Protein AF-A0A925LZ67-F1 (afdb_monomer)

Structure (mmCIF, N/CA/C/O backbone):
data_AF-A0A925LZ67-F1
#
_entry.id   AF-A0A925LZ67-F1
#
loop_
_atom_site.group_PDB
_atom_site.id
_atom_site.type_symbol
_atom_site.label_atom_id
_atom_site.label_alt_id
_atom_site.label_comp_id
_atom_site.label_asym_id
_atom_site.label_entity_id
_atom_site.label_seq_id
_atom_site.pdbx_PDB_ins_code
_atom_site.Cartn_x
_atom_site.Cartn_y
_atom_site.Cartn_z
_atom_site.occupancy
_atom_site.B_iso_or_equiv
_atom_site.auth_seq_id
_atom_site.auth_comp_id
_atom_site.auth_asym_id
_atom_site.auth_atom_id
_atom_site.pdbx_PDB_model_num
ATOM 1 N N . ALA A 1 1 ? 20.397 -15.539 -23.174 1.00 65.56 1 ALA A N 1
ATOM 2 C CA . ALA A 1 1 ? 19.705 -14.298 -22.761 1.00 65.56 1 ALA A CA 1
ATOM 3 C C . ALA A 1 1 ? 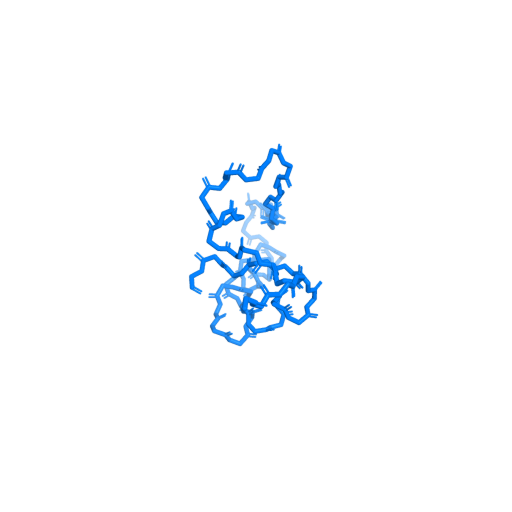18.259 -14.626 -22.385 1.00 65.56 1 ALA A C 1
ATOM 5 O O . ALA A 1 1 ? 17.553 -15.179 -23.220 1.00 65.56 1 ALA A O 1
ATOM 6 N N . GLN A 1 2 ? 17.825 -14.348 -21.150 1.00 66.69 2 GLN A N 1
ATOM 7 C CA . GLN A 1 2 ? 16.419 -14.500 -20.744 1.00 66.69 2 GLN A CA 1
ATOM 8 C C . GLN A 1 2 ? 15.609 -13.315 -21.289 1.00 66.69 2 GLN A C 1
ATOM 10 O O . GLN A 1 2 ? 15.854 -12.174 -20.912 1.00 66.69 2 GLN A O 1
ATOM 15 N N . ARG A 1 3 ? 14.675 -13.581 -22.205 1.00 79.06 3 ARG A N 1
ATOM 16 C CA . ARG A 1 3 ? 13.766 -12.575 -22.778 1.00 79.06 3 ARG A CA 1
ATOM 17 C C . ARG A 1 3 ? 12.469 -12.508 -21.951 1.00 79.06 3 ARG A C 1
ATOM 19 O O . ARG A 1 3 ? 12.135 -13.473 -21.268 1.00 79.06 3 ARG A O 1
ATOM 26 N N . ASN A 1 4 ? 11.747 -11.386 -22.020 1.00 82.19 4 ASN A N 1
ATOM 27 C CA . ASN A 1 4 ? 10.414 -11.183 -21.417 1.00 82.19 4 ASN A CA 1
ATOM 28 C C . ASN A 1 4 ? 10.344 -11.291 -19.879 1.00 82.19 4 ASN A C 1
ATOM 30 O O . ASN A 1 4 ? 9.344 -11.748 -19.326 1.00 82.19 4 ASN A O 1
ATOM 34 N N . LYS A 1 5 ? 11.398 -10.880 -19.168 1.00 83.88 5 LYS A N 1
ATOM 35 C CA . LYS A 1 5 ? 11.369 -10.732 -17.706 1.00 83.88 5 LYS A CA 1
ATOM 36 C C . LYS A 1 5 ? 11.114 -9.274 -17.336 1.00 83.88 5 LYS A C 1
ATOM 38 O O . LYS A 1 5 ? 11.717 -8.373 -17.911 1.00 83.88 5 LYS A O 1
ATOM 43 N N . ILE A 1 6 ? 10.225 -9.060 -16.371 1.00 83.50 6 ILE A N 1
ATOM 44 C CA . ILE A 1 6 ? 9.967 -7.743 -15.785 1.00 83.50 6 ILE A CA 1
ATOM 45 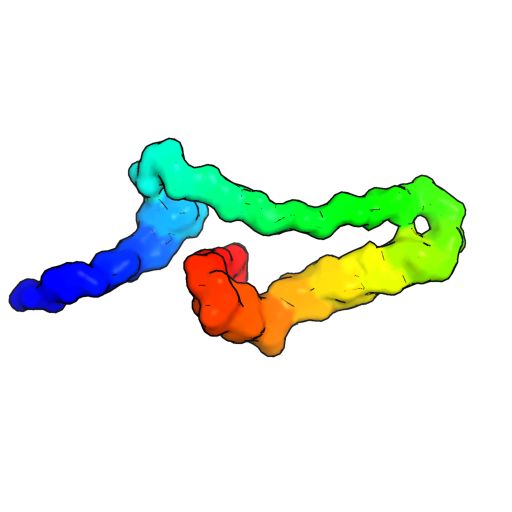C C . ILE A 1 6 ? 11.221 -7.298 -15.020 1.00 83.50 6 ILE A C 1
ATOM 47 O O . ILE A 1 6 ? 11.724 -8.045 -14.182 1.00 83.50 6 ILE A O 1
ATOM 51 N N . ASN A 1 7 ? 11.716 -6.086 -15.290 1.00 89.12 7 ASN A N 1
ATOM 52 C CA . ASN A 1 7 ? 12.811 -5.481 -14.529 1.00 89.12 7 ASN A CA 1
ATOM 53 C C . ASN A 1 7 ? 12.249 -4.752 -13.302 1.00 89.12 7 ASN A C 1
ATOM 55 O O . ASN A 1 7 ? 12.005 -3.548 -13.344 1.00 89.12 7 ASN A O 1
ATOM 59 N N . THR A 1 8 ? 12.026 -5.489 -12.214 1.00 88.38 8 THR A N 1
ATOM 60 C CA . THR A 1 8 ? 11.442 -4.960 -10.970 1.00 88.38 8 THR A CA 1
ATOM 61 C C . THR A 1 8 ? 12.241 -3.799 -10.384 1.00 88.38 8 THR A C 1
ATOM 63 O O . THR A 1 8 ? 11.642 -2.839 -9.907 1.00 88.38 8 THR A O 1
ATOM 66 N N . SER A 1 9 ? 13.573 -3.829 -10.480 1.00 89.25 9 SER A N 1
ATOM 67 C CA . SER A 1 9 ? 14.437 -2.752 -9.986 1.00 89.25 9 SER A CA 1
ATOM 68 C C . SER A 1 9 ? 14.200 -1.433 -10.725 1.00 89.25 9 SER A C 1
ATOM 70 O O . SER A 1 9 ? 14.166 -0.385 -10.092 1.00 89.25 9 SER A O 1
ATOM 72 N N . ALA A 1 10 ? 13.951 -1.475 -12.039 1.00 89.38 10 ALA A N 1
ATOM 73 C CA . ALA A 1 10 ? 13.608 -0.284 -12.820 1.00 89.38 10 ALA A CA 1
ATOM 74 C C . ALA A 1 10 ? 12.218 0.288 -12.481 1.00 89.38 10 ALA A C 1
ATOM 76 O O . ALA A 1 10 ? 11.987 1.482 -12.663 1.00 89.38 10 ALA A O 1
ATOM 77 N N . PHE A 1 11 ? 11.286 -0.535 -11.982 1.00 88.94 11 PHE A N 1
ATOM 78 C CA . PHE A 1 11 ? 10.015 -0.038 -11.440 1.00 88.94 11 PHE A CA 1
ATOM 79 C C . PHE A 1 11 ? 10.220 0.626 -10.076 1.00 88.94 11 PHE A C 1
ATOM 81 O O . PHE A 1 11 ? 9.675 1.699 -9.841 1.00 88.94 11 PHE A O 1
ATOM 88 N N . GLN A 1 12 ? 11.034 0.022 -9.203 1.00 86.88 12 GLN A N 1
ATOM 89 C CA . GLN A 1 12 ? 11.339 0.562 -7.871 1.00 86.88 12 GLN A CA 1
ATOM 90 C C . GLN A 1 12 ? 12.104 1.887 -7.939 1.00 86.88 12 GLN A C 1
ATOM 92 O O . GLN A 1 12 ? 11.842 2.781 -7.142 1.00 86.88 12 GLN A O 1
ATOM 97 N N . SER A 1 13 ? 13.020 2.032 -8.900 1.00 87.94 13 SER A N 1
ATOM 98 C CA . SER A 1 13 ? 13.776 3.271 -9.103 1.00 87.94 13 SER A CA 1
ATOM 99 C C . SER A 1 13 ? 13.012 4.346 -9.881 1.00 87.94 13 SER A C 1
ATOM 101 O O . SER A 1 13 ? 13.511 5.460 -10.009 1.00 87.94 13 SER A O 1
ATOM 103 N N . GLY A 1 14 ? 11.8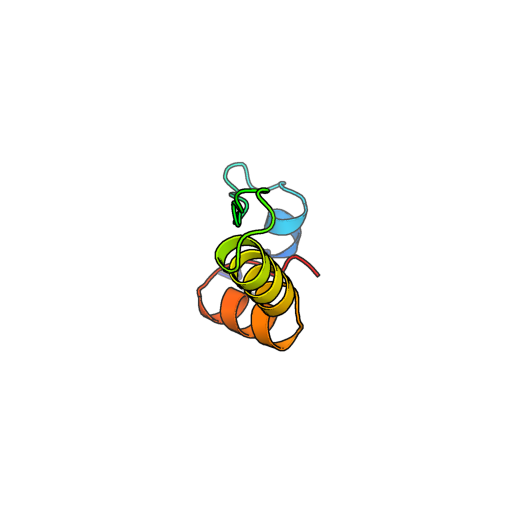37 4.027 -10.438 1.00 85.56 14 GLY A N 1
ATOM 104 C CA . GLY A 1 14 ? 11.098 4.935 -11.321 1.00 85.56 14 GLY A CA 1
ATOM 105 C C . GLY A 1 14 ? 11.743 5.140 -12.699 1.00 85.56 14 GLY A C 1
ATOM 106 O O . GLY A 1 14 ? 11.395 6.084 -13.397 1.00 85.56 14 GLY A O 1
ATOM 107 N N . GLN A 1 15 ? 12.668 4.265 -13.111 1.00 90.44 15 GLN A N 1
ATOM 108 C CA . GLN A 1 15 ? 13.303 4.313 -14.435 1.00 90.44 15 GLN A CA 1
ATOM 109 C C . GLN A 1 15 ? 12.312 3.987 -15.564 1.00 90.44 15 GLN A C 1
ATOM 111 O O . GLN A 1 15 ? 12.486 4.439 -16.696 1.00 90.44 15 GLN A O 1
ATOM 116 N N . TYR A 1 16 ? 11.274 3.193 -15.278 1.00 89.12 16 TYR A N 1
ATOM 117 C CA . TYR A 1 16 ? 10.146 3.071 -16.197 1.00 89.12 16 TYR A CA 1
ATOM 118 C C . TYR A 1 16 ? 9.351 4.383 -16.220 1.00 89.12 16 TYR A C 1
ATOM 120 O O . TYR A 1 16 ? 8.971 4.876 -15.162 1.00 89.12 16 TYR A O 1
ATOM 128 N N . PRO A 1 17 ? 9.013 4.915 -17.408 1.00 87.50 17 PRO A N 1
ATOM 129 C CA . PRO A 1 17 ? 8.365 6.222 -17.533 1.00 87.50 17 PRO A CA 1
ATOM 130 C C . PRO A 1 17 ? 6.943 6.268 -16.953 1.00 87.50 17 PRO A C 1
ATOM 132 O O . PRO A 1 17 ? 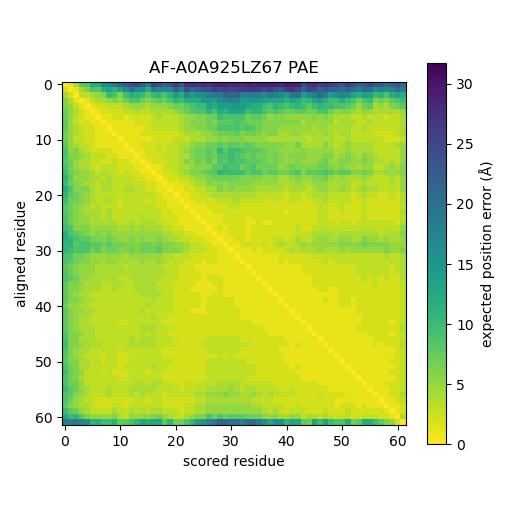6.395 7.347 -16.753 1.00 87.50 17 PRO A O 1
ATOM 135 N N . LEU A 1 18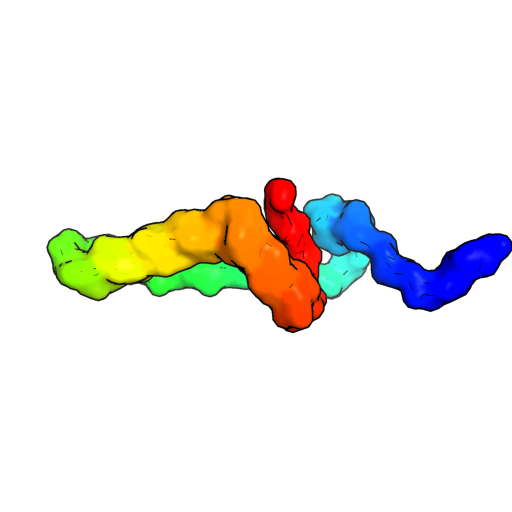 ? 6.330 5.107 -16.704 1.00 89.62 18 LEU A N 1
ATOM 136 C CA . LEU A 1 18 ? 4.979 4.978 -16.166 1.00 89.62 18 LEU A CA 1
ATOM 137 C C . LEU A 1 18 ? 4.981 3.998 -14.991 1.00 89.62 18 LEU A C 1
ATOM 139 O O . LEU A 1 18 ? 4.831 2.788 -15.164 1.00 89.62 18 LEU A O 1
ATOM 143 N N . THR A 1 19 ? 5.133 4.534 -13.785 1.00 88.88 19 THR A N 1
ATOM 144 C CA . THR A 1 19 ? 4.948 3.814 -12.521 1.00 88.88 19 THR A CA 1
ATOM 145 C C . THR A 1 19 ? 3.821 4.466 -11.721 1.00 88.88 19 THR A C 1
ATOM 147 O O . THR A 1 19 ? 3.483 5.632 -11.926 1.00 88.88 19 THR A O 1
ATOM 150 N N . ARG A 1 20 ? 3.179 3.705 -10.827 1.00 88.62 20 ARG A N 1
ATOM 151 C CA . ARG A 1 20 ? 2.135 4.238 -9.944 1.00 88.62 20 ARG A CA 1
ATOM 152 C C . ARG A 1 20 ? 2.270 3.653 -8.550 1.00 88.62 20 ARG A C 1
ATOM 154 O O . ARG A 1 20 ? 2.298 2.435 -8.389 1.00 88.62 20 ARG A O 1
ATOM 161 N N . ASN A 1 21 ? 2.272 4.532 -7.557 1.00 88.88 21 ASN A N 1
ATOM 162 C CA . ASN A 1 21 ? 2.240 4.141 -6.156 1.00 88.88 21 ASN A CA 1
ATOM 163 C C . ASN A 1 21 ? 0.822 3.728 -5.745 1.00 88.88 21 ASN A C 1
ATOM 165 O O . ASN A 1 21 ? -0.171 4.305 -6.196 1.00 88.88 21 ASN A O 1
ATOM 169 N N . LEU A 1 22 ? 0.736 2.723 -4.876 1.00 90.12 22 LEU A N 1
ATOM 170 C CA . LEU A 1 22 ? -0.497 2.364 -4.189 1.00 90.12 22 LEU A CA 1
ATOM 171 C C . LEU A 1 22 ? -0.582 3.175 -2.895 1.00 90.12 22 LEU A C 1
ATOM 173 O O . LEU A 1 22 ? 0.362 3.175 -2.107 1.00 90.12 22 LEU A O 1
ATOM 177 N N . PHE A 1 23 ? -1.706 3.852 -2.680 1.00 93.0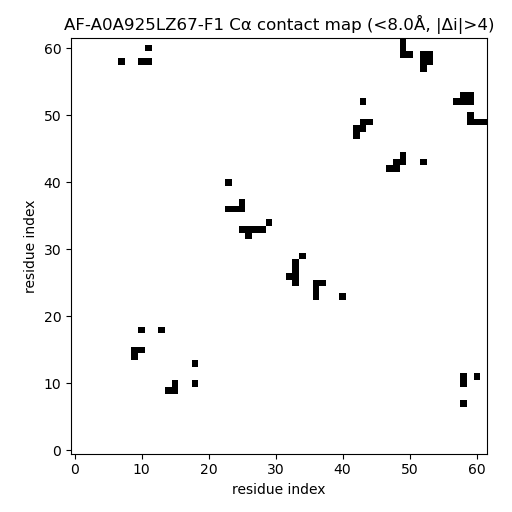0 23 PHE A N 1
ATOM 178 C CA . PHE A 1 23 ? -1.930 4.678 -1.499 1.00 93.00 23 PHE A CA 1
ATOM 179 C C . PHE A 1 23 ? -3.101 4.139 -0.686 1.00 93.00 23 PHE A C 1
ATOM 181 O O . PHE A 1 23 ? -4.116 3.725 -1.245 1.00 93.00 23 PHE A O 1
ATOM 188 N N . VAL A 1 24 ? -2.965 4.203 0.636 1.00 93.38 24 VAL A N 1
ATOM 189 C CA . VAL A 1 24 ? -4.075 4.060 1.580 1.00 93.38 24 VAL A CA 1
ATOM 190 C C . VAL A 1 24 ? -4.321 5.441 2.173 1.00 93.38 24 VAL A C 1
ATOM 192 O O . VAL A 1 24 ? -3.402 6.050 2.716 1.00 93.38 24 VAL A O 1
ATOM 195 N N . ILE A 1 25 ? -5.541 5.952 2.029 1.00 96.19 25 ILE A N 1
ATOM 196 C CA . ILE A 1 25 ? -5.933 7.264 2.550 1.00 96.19 25 ILE A CA 1
ATOM 197 C C . ILE A 1 25 ? -6.811 7.028 3.774 1.00 96.19 25 ILE A C 1
ATOM 199 O O . ILE A 1 25 ? -7.856 6.389 3.672 1.00 96.19 25 ILE A O 1
ATOM 203 N N . VAL A 1 26 ? -6.380 7.542 4.925 1.00 96.69 26 VAL A N 1
ATOM 204 C CA . VAL A 1 26 ? -7.078 7.389 6.206 1.00 96.69 26 VAL A CA 1
ATOM 205 C C . VAL A 1 26 ? -7.483 8.766 6.721 1.00 96.69 26 VAL A C 1
ATOM 207 O O . VAL A 1 26 ? -6.673 9.692 6.750 1.00 96.69 26 VAL A O 1
ATOM 210 N N . LYS A 1 27 ? -8.746 8.909 7.133 1.00 97.00 27 LYS A N 1
ATOM 211 C CA . LYS A 1 27 ? -9.233 10.122 7.796 1.00 97.00 27 LYS A CA 1
ATOM 212 C C . LYS A 1 27 ? -8.727 10.147 9.241 1.00 97.00 27 LYS A C 1
ATOM 214 O O . LYS A 1 27 ? -8.981 9.211 9.987 1.00 97.00 27 LYS A O 1
ATOM 219 N N . GLN A 1 28 ? -8.058 11.230 9.634 1.00 96.88 28 GLN A N 1
ATOM 220 C CA . GLN A 1 28 ? -7.548 11.417 10.994 1.00 96.88 28 GLN A CA 1
ATOM 221 C C . GLN A 1 28 ? -8.586 12.130 11.866 1.00 96.88 28 GLN A C 1
ATOM 223 O O . GLN A 1 28 ? -8.678 13.356 11.864 1.00 96.88 28 GLN A O 1
ATOM 228 N N . ASN A 1 29 ? -9.420 11.367 12.565 1.00 97.44 29 ASN A N 1
ATOM 229 C CA . ASN A 1 29 ? -10.487 11.895 13.421 1.00 97.44 29 ASN A CA 1
ATOM 230 C C . ASN A 1 29 ? -10.664 11.131 14.745 1.00 97.44 29 ASN A C 1
ATOM 232 O O . ASN A 1 29 ? -11.653 11.354 15.437 1.00 97.44 29 ASN A O 1
ATOM 236 N N . GLY A 1 30 ? -9.749 10.220 15.082 1.00 96.56 30 GLY A N 1
ATOM 237 C CA . GLY A 1 30 ? -9.793 9.393 16.290 1.00 96.56 30 GLY A CA 1
ATOM 238 C C . GLY A 1 30 ? -10.916 8.353 16.317 1.00 96.56 30 GLY A C 1
ATOM 239 O O . GLY A 1 30 ? -11.115 7.714 17.346 1.00 96.56 30 GLY A O 1
ATOM 240 N N . ALA A 1 31 ? -11.666 8.188 15.225 1.00 97.56 31 ALA A N 1
ATOM 241 C CA . ALA A 1 31 ? -12.761 7.230 15.159 1.00 97.56 31 ALA A CA 1
ATOM 242 C C . ALA A 1 31 ? -12.249 5.803 14.897 1.00 97.56 31 ALA A C 1
ATOM 244 O O . ALA A 1 31 ? -11.102 5.599 14.488 1.00 97.56 31 ALA A O 1
ATOM 245 N N . ALA A 1 32 ? -13.107 4.803 15.101 1.00 97.75 32 ALA A N 1
ATOM 246 C CA . ALA A 1 32 ? -12.747 3.396 14.907 1.00 97.75 32 ALA A CA 1
ATOM 247 C C . ALA A 1 32 ? -12.254 3.110 13.473 1.00 97.75 32 ALA A C 1
ATOM 249 O O . ALA A 1 32 ? -11.364 2.286 13.260 1.00 97.75 32 ALA A O 1
ATOM 250 N N . GLU A 1 33 ? -12.780 3.837 12.488 1.00 97.31 33 GLU A N 1
ATOM 251 C CA . GLU A 1 33 ? -12.383 3.744 11.086 1.00 97.31 33 GLU A CA 1
ATOM 252 C C . GLU A 1 33 ? -10.933 4.186 10.858 1.00 97.31 33 GLU A C 1
ATOM 254 O O . GLU A 1 33 ? -10.262 3.625 9.990 1.00 97.31 33 GLU A O 1
ATOM 259 N N . GLN A 1 34 ? -10.423 5.145 11.642 1.00 98.00 34 GLN A N 1
ATOM 260 C CA . GLN A 1 34 ? -9.011 5.527 11.588 1.00 98.00 34 GLN A CA 1
ATOM 261 C C . GLN A 1 34 ? -8.133 4.343 12.000 1.00 98.00 34 GLN A C 1
ATOM 263 O O . GLN A 1 34 ? -7.240 3.952 11.249 1.00 98.00 34 GLN A O 1
ATOM 268 N N . GLN A 1 35 ? -8.424 3.734 13.153 1.00 97.94 35 GLN A N 1
ATOM 269 C CA . GLN A 1 35 ? -7.671 2.587 13.660 1.00 97.94 35 GLN A CA 1
ATOM 270 C C . GLN A 1 35 ? -7.715 1.407 12.679 1.00 97.94 35 GLN A C 1
ATOM 272 O O . GLN A 1 35 ? -6.692 0.769 12.432 1.00 97.94 35 GLN A O 1
ATOM 277 N N . ALA A 1 36 ? -8.878 1.128 12.084 1.00 97.12 36 ALA A N 1
ATOM 278 C CA . ALA A 1 36 ? -9.018 0.079 11.077 1.00 97.12 36 ALA A CA 1
ATOM 279 C C . ALA A 1 36 ? -8.189 0.374 9.813 1.00 97.12 36 ALA A C 1
ATOM 281 O O . ALA A 1 36 ? -7.506 -0.516 9.300 1.00 97.12 36 ALA A O 1
ATOM 282 N N . GLY A 1 37 ? -8.207 1.621 9.331 1.00 97.31 37 GLY A N 1
ATOM 283 C CA . GLY A 1 37 ? -7.423 2.052 8.173 1.00 97.31 37 G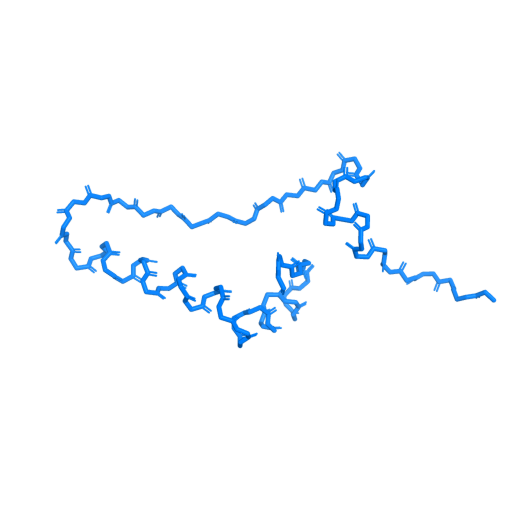LY A CA 1
ATOM 284 C C . GLY A 1 37 ? -5.915 1.954 8.412 1.00 97.31 37 GLY A C 1
ATOM 285 O O . GLY A 1 37 ? -5.190 1.423 7.570 1.00 97.31 37 GLY A O 1
ATOM 286 N N . GLU A 1 38 ? -5.447 2.402 9.577 1.00 98.00 38 GLU A N 1
ATOM 287 C CA . GLU A 1 38 ? -4.045 2.293 9.992 1.00 98.00 38 GLU A CA 1
ATOM 288 C C . GLU A 1 38 ? -3.609 0.830 10.143 1.00 98.00 38 GLU A C 1
ATOM 290 O O . GLU A 1 38 ? -2.555 0.441 9.637 1.00 98.00 38 GLU A O 1
ATOM 295 N N . ALA A 1 39 ? -4.433 -0.012 10.775 1.00 97.88 39 ALA A N 1
ATOM 296 C CA . ALA A 1 39 ? -4.161 -1.440 10.911 1.00 97.88 39 ALA A CA 1
ATOM 297 C C . ALA A 1 39 ? -4.043 -2.133 9.544 1.00 97.88 39 ALA A C 1
ATOM 299 O O . ALA A 1 39 ? -3.115 -2.915 9.325 1.00 97.88 39 ALA A O 1
ATOM 300 N N . TYR A 1 40 ? -4.933 -1.813 8.600 1.00 96.75 40 TYR A N 1
ATOM 3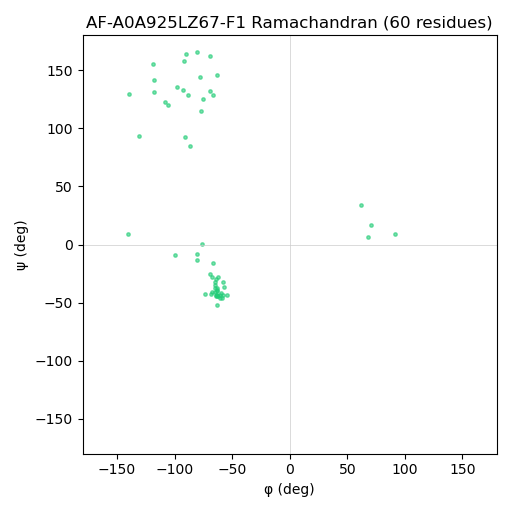01 C CA . TYR A 1 40 ? -4.883 -2.372 7.251 1.00 96.75 40 TYR A CA 1
ATOM 302 C C . TYR A 1 40 ? -3.662 -1.883 6.461 1.00 96.75 40 TYR A C 1
ATOM 304 O O . TYR A 1 40 ? -2.994 -2.683 5.803 1.00 96.75 40 TYR A O 1
ATOM 312 N N . ALA A 1 41 ? -3.312 -0.597 6.570 1.00 96.44 41 ALA A N 1
ATOM 313 C CA . ALA A 1 41 ? -2.093 -0.058 5.970 1.00 96.44 41 ALA A CA 1
ATOM 314 C C . ALA A 1 41 ? -0.842 -0.777 6.505 1.00 96.44 41 ALA A C 1
ATOM 316 O O . ALA A 1 41 ? -0.003 -1.223 5.723 1.00 96.44 41 ALA A O 1
ATOM 317 N N . ASN A 1 42 ? -0.755 -0.973 7.822 1.00 96.75 42 ASN A N 1
ATOM 318 C CA . ASN A 1 42 ? 0.344 -1.703 8.454 1.00 96.75 42 ASN A CA 1
ATOM 319 C C . ASN A 1 42 ? 0.397 -3.175 8.020 1.00 96.75 42 ASN A C 1
ATOM 321 O O . ASN A 1 42 ? 1.480 -3.698 7.758 1.00 96.75 42 ASN A O 1
ATOM 325 N N . PHE A 1 43 ? -0.755 -3.838 7.880 1.00 96.88 43 PHE A N 1
ATOM 326 C CA . PHE A 1 43 ? -0.817 -5.199 7.348 1.00 96.88 43 PHE A CA 1
ATOM 327 C C . PHE A 1 43 ? -0.270 -5.278 5.918 1.00 96.88 43 PHE A C 1
ATOM 329 O O . PHE A 1 43 ? 0.557 -6.143 5.634 1.00 96.88 43 PHE A O 1
ATOM 336 N N . LEU A 1 44 ? -0.655 -4.360 5.027 1.00 95.56 44 LEU A N 1
ATOM 337 C CA . LEU A 1 44 ? -0.134 -4.322 3.656 1.00 95.56 44 LEU A CA 1
ATOM 338 C C . LEU A 1 44 ? 1.386 -4.080 3.601 1.00 95.56 44 LEU A C 1
ATOM 340 O O . LEU A 1 44 ? 2.044 -4.545 2.671 1.00 95.56 44 LEU A O 1
ATOM 344 N N . LEU A 1 45 ? 1.955 -3.395 4.597 1.00 94.75 45 LEU A N 1
ATOM 345 C CA . LEU A 1 45 ? 3.401 -3.175 4.736 1.00 94.75 45 LEU A CA 1
ATOM 346 C C . LEU A 1 45 ? 4.164 -4.368 5.337 1.00 94.75 45 LEU A C 1
ATOM 348 O O . LEU A 1 45 ? 5.392 -4.393 5.263 1.00 94.75 45 LEU A O 1
ATOM 352 N N . SER A 1 46 ? 3.472 -5.346 5.924 1.00 96.69 46 SER A N 1
ATOM 353 C CA . SER A 1 46 ? 4.088 -6.567 6.459 1.00 96.69 46 SER A CA 1
ATOM 354 C C . SER A 1 46 ? 4.622 -7.483 5.342 1.00 96.69 46 SER A C 1
ATOM 356 O O . SER A 1 46 ? 4.172 -7.369 4.198 1.00 96.69 46 SER A O 1
ATOM 358 N N . PRO A 1 47 ? 5.518 -8.447 5.640 1.00 96.44 47 PRO A N 1
ATOM 359 C CA . PRO A 1 47 ? 5.988 -9.416 4.645 1.00 96.44 47 PRO A CA 1
ATOM 360 C C . PRO A 1 47 ? 4.847 -10.176 3.953 1.00 96.44 47 PRO A C 1
ATOM 362 O O . PRO A 1 47 ? 4.827 -10.300 2.729 1.00 96.44 47 PRO A O 1
ATOM 365 N N . GLN A 1 48 ? 3.846 -10.613 4.721 1.00 96.62 48 GLN A N 1
ATOM 366 C CA . GLN A 1 48 ? 2.676 -11.317 4.197 1.00 96.62 48 GLN A CA 1
ATOM 367 C C . GLN A 1 48 ? 1.846 -10.408 3.280 1.00 96.62 48 GLN A C 1
ATOM 369 O O . GLN A 1 48 ? 1.392 -10.839 2.219 1.00 96.62 48 GLN A O 1
ATOM 374 N N . GLY A 1 49 ? 1.681 -9.137 3.656 1.00 96.44 49 GLY A N 1
ATOM 375 C CA . GLY A 1 49 ? 1.021 -8.131 2.824 1.00 96.44 49 GLY A CA 1
ATOM 376 C C . GLY A 1 49 ? 1.765 -7.878 1.511 1.00 96.44 49 GLY A C 1
ATOM 377 O O . GLY A 1 49 ? 1.151 -7.877 0.444 1.00 96.44 49 GLY A O 1
ATOM 378 N N . GLN A 1 50 ? 3.093 -7.751 1.559 1.00 95.81 50 GLN A N 1
ATOM 379 C CA . GLN A 1 50 ? 3.928 -7.568 0.368 1.00 95.81 50 GLN A CA 1
ATOM 380 C C . GLN A 1 50 ? 3.890 -8.785 -0.567 1.00 95.81 50 GLN A C 1
ATOM 382 O O . GLN A 1 50 ? 3.896 -8.622 -1.789 1.00 95.81 50 GLN A O 1
ATOM 387 N N . ASP A 1 51 ? 3.800 -10.003 -0.030 1.00 96.12 51 ASP A N 1
ATOM 388 C CA . ASP A 1 51 ? 3.597 -11.211 -0.834 1.00 96.12 51 ASP A CA 1
ATOM 389 C C . ASP A 1 51 ? 2.261 -11.203 -1.578 1.00 96.12 51 ASP A C 1
ATOM 391 O O . ASP A 1 51 ? 2.200 -11.599 -2.745 1.00 96.12 51 ASP A O 1
ATOM 395 N N . LEU A 1 52 ? 1.193 -10.725 -0.935 1.00 95.81 52 LEU A N 1
ATOM 396 C CA . LEU A 1 52 ? -0.112 -10.565 -1.577 1.00 95.81 52 LEU A CA 1
ATOM 397 C C . LEU A 1 52 ? -0.089 -9.460 -2.643 1.00 95.81 52 LEU A C 1
ATOM 399 O O . LEU A 1 52 ? -0.596 -9.672 -3.743 1.00 95.81 52 LEU A O 1
ATOM 403 N N . ILE A 1 53 ? 0.558 -8.325 -2.365 1.00 94.44 53 ILE A N 1
ATOM 404 C CA . ILE A 1 53 ? 0.759 -7.223 -3.323 1.00 94.44 53 ILE A CA 1
ATOM 405 C C . ILE A 1 53 ? 1.504 -7.715 -4.571 1.00 94.44 53 ILE A C 1
ATOM 407 O O . ILE A 1 53 ? 1.091 -7.425 -5.696 1.00 94.44 53 ILE A O 1
ATOM 411 N N . ALA A 1 54 ? 2.550 -8.525 -4.390 1.00 92.94 54 ALA A N 1
ATOM 412 C CA . ALA A 1 54 ? 3.287 -9.119 -5.501 1.00 92.94 54 ALA A CA 1
ATOM 413 C C . ALA A 1 54 ? 2.420 -10.076 -6.333 1.00 92.94 54 ALA A C 1
ATOM 415 O O . ALA A 1 54 ? 2.440 -10.022 -7.563 1.00 92.94 54 ALA A O 1
ATOM 416 N N . LYS A 1 55 ? 1.614 -10.925 -5.680 1.00 94.50 55 LYS A N 1
ATOM 417 C CA . LYS A 1 55 ? 0.662 -11.819 -6.367 1.00 94.50 55 LYS A CA 1
ATOM 418 C C . LYS A 1 55 ? -0.423 -11.051 -7.126 1.00 94.50 55 LYS A C 1
ATOM 420 O O . LYS A 1 55 ? -0.887 -11.533 -8.153 1.00 94.50 55 LYS A O 1
ATOM 425 N N . ALA A 1 56 ? -0.788 -9.858 -6.659 1.00 93.31 56 ALA A N 1
ATOM 426 C CA . ALA A 1 56 ? -1.713 -8.955 -7.341 1.00 93.31 56 ALA A CA 1
ATOM 427 C C . ALA A 1 56 ? -1.084 -8.204 -8.536 1.00 93.31 56 ALA A C 1
ATOM 429 O O . ALA A 1 56 ? -1.769 -7.419 -9.188 1.00 93.31 56 ALA A O 1
ATOM 430 N N . GLY A 1 57 ? 0.200 -8.434 -8.843 1.00 90.12 57 GLY A N 1
ATOM 431 C CA . GLY A 1 57 ? 0.889 -7.853 -10.000 1.00 90.12 57 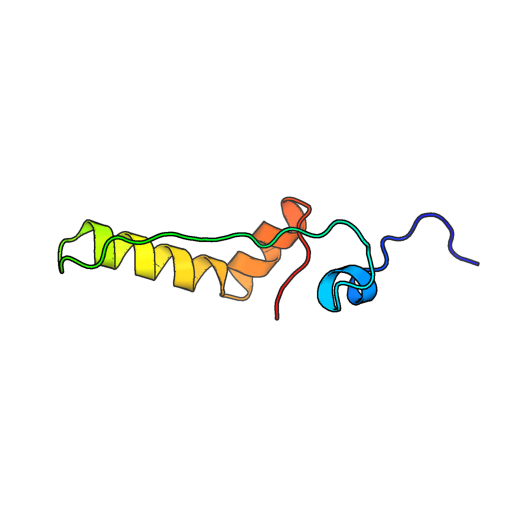GLY A CA 1
ATOM 432 C C . GLY A 1 57 ? 1.608 -6.529 -9.728 1.00 90.12 57 GLY A C 1
ATOM 433 O O . GLY A 1 57 ? 2.086 -5.895 -10.667 1.00 90.12 57 GLY A O 1
ATOM 434 N N . PHE A 1 58 ? 1.712 -6.108 -8.465 1.00 92.00 58 PHE A N 1
ATOM 435 C CA . PHE A 1 58 ? 2.487 -4.932 -8.073 1.00 92.00 58 PHE A CA 1
ATOM 436 C C . PHE A 1 58 ? 3.938 -5.293 -7.739 1.00 92.00 58 PHE A C 1
ATOM 438 O O . PHE A 1 58 ? 4.292 -6.445 -7.487 1.00 92.00 58 PHE A O 1
ATOM 445 N N . VAL A 1 59 ? 4.791 -4.272 -7.703 1.00 91.19 59 VAL A N 1
ATOM 446 C CA . VAL A 1 59 ? 6.184 -4.402 -7.271 1.00 91.19 59 VAL A CA 1
ATOM 447 C C . VAL A 1 59 ? 6.272 -4.098 -5.776 1.00 91.19 59 VAL A C 1
ATOM 449 O O . VAL A 1 59 ? 5.699 -3.114 -5.311 1.00 91.19 59 VAL A O 1
ATOM 452 N N . ARG A 1 60 ? 6.977 -4.951 -5.022 1.00 91.94 60 ARG A N 1
ATOM 453 C CA . ARG A 1 60 ? 7.191 -4.768 -3.577 1.00 91.94 60 ARG A CA 1
ATOM 454 C C . ARG A 1 60 ? 7.994 -3.496 -3.303 1.00 91.94 60 ARG A C 1
ATOM 456 O O . ARG A 1 60 ? 8.898 -3.158 -4.071 1.00 91.94 60 ARG A O 1
ATOM 463 N N . ILE A 1 61 ? 7.688 -2.830 -2.193 1.00 85.94 61 ILE A N 1
ATOM 464 C CA . ILE A 1 61 ? 8.348 -1.576 -1.793 1.00 85.94 61 ILE A CA 1
ATOM 465 C C . ILE A 1 61 ? 9.438 -1.768 -0.729 1.00 85.94 61 ILE A C 1
ATOM 467 O O . ILE A 1 61 ? 10.154 -0.809 -0.445 1.00 85.94 61 ILE A O 1
ATOM 471 N N . ARG A 1 62 ? 9.564 -2.973 -0.150 1.00 69.56 62 ARG A N 1
ATOM 472 C CA . ARG A 1 62 ? 10.593 -3.387 0.821 1.00 69.56 62 ARG A CA 1
ATOM 473 C C . ARG A 1 62 ? 10.848 -4.886 0.705 1.00 69.56 62 ARG A C 1
ATOM 475 O O . ARG A 1 62 ? 9.858 -5.612 0.450 1.00 69.56 62 ARG A O 1
#

Sequence (62 aa):
AQRNKINTSAFQSGQYPLTRNLFVIVKQNGAAEQQAGEAYANFLLSPQGQDLIAKAGFVRIR

Secondary structure (DSSP, 8-state):
---S---HHHHHTT-SS-----------SSSHHHHHHHHHHHHHHSHHHHHHHHHTTPPP--

Radius of gyration: 15.15 Å; Cα contacts (8 Å, |Δi|>4): 35; chains: 1; bounding box: 32×26×39 Å

pLDDT: mean 91.49, std 7.13, range [65.56, 98.0]

Mean predicted aligned error: 4.34 Å

Foldseek 3Di:
DDPDDDPLVCQLVVVPVDHDDDDQDADPDPDPSNVVSVVVVVVCLDPVNQVVCVVVVDRGND

Solvent-accessible surface area (backbone atoms only — not comparable to full-atom values): 4121 Å² total; per-residue (Å²): 133,89,76,95,69,85,62,61,67,39,55,72,72,54,71,43,97,81,72,80,85,88,81,83,88,65,67,92,72,87,45,73,66,29,56,52,43,53,52,51,51,54,44,48,72,32,74,71,28,34,53,51,42,38,74,73,72,47,80,63,93,123